Protein AF-A0A804NLR8-F1 (afdb_monomer_lite)

InterPro domains:
  IPR001932 PPM-type phosphatase-like domain [PF00481] (36-68)
  IPR036457 PPM-type phosphatase-like domain superfamily [G3DSA:3.60.40.10] (13-79)
  IPR036457 PPM-type phosphatase-like domain superfamily [SSF81606] (35-69)

Organism: Zea mays (NCBI:txid4577)

pLDDT: mean 75.74, std 12.06, range [46.5, 94.38]

Structure (mmCIF, N/CA/C/O backbone):
data_AF-A0A804NLR8-F1
#
_entry.id   AF-A0A804NLR8-F1
#
loop_
_atom_site.group_PDB
_atom_site.id
_atom_site.type_symbol
_atom_site.label_atom_id
_atom_site.label_alt_id
_atom_site.label_comp_id
_atom_site.label_asym_id
_atom_site.label_entity_id
_atom_site.label_seq_id
_atom_site.pdbx_PDB_ins_code
_atom_site.Cartn_x
_atom_site.Cartn_y
_atom_site.Cartn_z
_atom_site.occupancy
_atom_site.B_iso_or_equiv
_atom_site.auth_seq_id
_atom_site.auth_comp_id
_atom_site.auth_asym_id
_atom_site.auth_atom_id
_atom_site.pdbx_PDB_model_num
ATOM 1 N N . MET A 1 1 ? 84.000 -3.258 -75.424 1.00 46.50 1 MET A N 1
ATOM 2 C CA . MET A 1 1 ? 83.724 -4.455 -74.606 1.00 46.50 1 MET A CA 1
ATOM 3 C C . MET A 1 1 ? 83.886 -4.080 -73.144 1.00 46.50 1 MET A C 1
ATOM 5 O O . MET A 1 1 ? 85.016 -3.959 -72.707 1.00 46.50 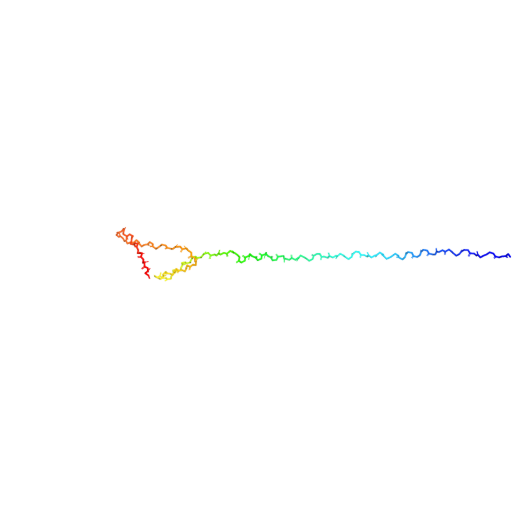1 MET A O 1
ATOM 9 N N . THR A 1 2 ? 82.783 -3.858 -72.431 1.00 63.16 2 THR A N 1
ATOM 10 C CA . THR A 1 2 ? 82.693 -3.849 -70.958 1.00 63.16 2 THR A CA 1
ATOM 11 C C . THR A 1 2 ? 81.200 -3.880 -70.622 1.00 63.16 2 THR A C 1
ATOM 13 O O . THR A 1 2 ? 80.467 -2.948 -70.936 1.00 63.16 2 THR A O 1
ATOM 16 N N . THR A 1 3 ? 80.716 -4.999 -70.090 1.00 64.62 3 THR A N 1
ATOM 17 C CA . THR A 1 3 ? 79.310 -5.204 -69.701 1.00 64.62 3 THR A CA 1
ATOM 18 C C . THR A 1 3 ? 79.078 -4.711 -68.268 1.00 64.62 3 THR A C 1
ATOM 20 O O . THR A 1 3 ? 79.925 -4.989 -67.415 1.00 64.62 3 THR A O 1
ATOM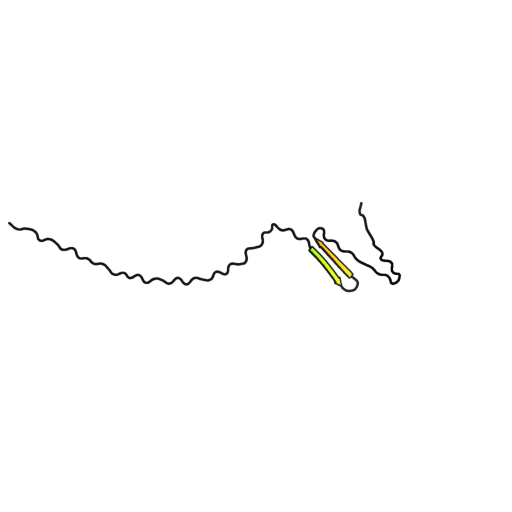 23 N N . PRO A 1 4 ? 77.964 -4.024 -67.952 1.00 71.69 4 PRO A N 1
ATOM 24 C CA . PRO A 1 4 ? 77.664 -3.614 -66.583 1.00 71.69 4 PRO A CA 1
ATOM 25 C C . PRO A 1 4 ? 77.140 -4.792 -65.741 1.00 71.69 4 PRO A C 1
ATOM 27 O O . PRO A 1 4 ? 76.365 -5.622 -66.211 1.00 71.69 4 PRO A O 1
ATOM 30 N N . SER A 1 5 ? 77.601 -4.849 -64.490 1.00 68.19 5 SER A N 1
ATOM 31 C CA . SER A 1 5 ? 77.257 -5.843 -63.464 1.00 68.19 5 SER A CA 1
ATOM 32 C C . SER A 1 5 ? 75.817 -5.659 -62.946 1.00 68.19 5 SER A C 1
ATOM 34 O O . SER A 1 5 ? 75.426 -4.515 -62.693 1.00 68.19 5 SER A O 1
ATOM 36 N N . PRO A 1 6 ? 75.017 -6.727 -62.752 1.00 68.00 6 PRO A N 1
ATOM 37 C CA . PRO A 1 6 ? 73.664 -6.604 -62.216 1.00 68.00 6 PRO A CA 1
ATOM 38 C C . PRO A 1 6 ? 73.678 -6.398 -60.691 1.00 68.00 6 PRO A C 1
ATOM 40 O O . PRO A 1 6 ? 74.217 -7.206 -59.936 1.00 68.00 6 PRO A O 1
ATOM 43 N N . ALA A 1 7 ? 73.054 -5.311 -60.231 1.00 72.94 7 ALA A N 1
ATOM 44 C CA . ALA A 1 7 ? 72.849 -5.025 -58.814 1.00 72.94 7 ALA A CA 1
ATOM 45 C C . ALA A 1 7 ? 71.774 -5.954 -58.217 1.00 72.94 7 ALA A C 1
ATOM 47 O O . ALA A 1 7 ? 70.632 -5.980 -58.675 1.00 72.94 7 ALA A O 1
ATOM 48 N N . VAL A 1 8 ? 72.147 -6.713 -57.184 1.00 74.75 8 VAL A N 1
ATOM 49 C CA . VAL A 1 8 ? 71.268 -7.627 -56.437 1.00 74.75 8 VAL A CA 1
ATOM 50 C C . VAL A 1 8 ? 70.360 -6.818 -55.489 1.00 74.75 8 VAL A C 1
ATOM 52 O O . VAL A 1 8 ? 70.885 -6.020 -54.708 1.00 74.75 8 VAL A O 1
ATOM 55 N N . PRO A 1 9 ? 69.022 -6.995 -55.496 1.00 70.88 9 PRO A N 1
ATOM 56 C CA . PRO A 1 9 ? 68.132 -6.287 -54.575 1.00 70.88 9 PRO A CA 1
ATOM 57 C C . PRO A 1 9 ? 68.205 -6.892 -53.165 1.00 70.88 9 PRO A C 1
ATOM 59 O O . PRO A 1 9 ? 68.034 -8.096 -52.995 1.00 70.88 9 PRO A O 1
ATOM 62 N N . ASN A 1 10 ? 68.423 -6.053 -52.148 1.00 65.69 10 ASN A N 1
ATOM 63 C CA . ASN A 1 10 ? 68.428 -6.440 -50.733 1.00 65.69 10 ASN A CA 1
ATOM 64 C C . ASN A 1 10 ? 66.991 -6.567 -50.184 1.00 65.69 10 ASN A C 1
ATOM 66 O O . ASN A 1 10 ? 66.302 -5.546 -50.095 1.00 65.69 10 ASN A O 1
ATOM 70 N N . PRO A 1 11 ? 66.534 -7.747 -49.724 1.00 61.03 11 PRO A N 1
ATOM 71 C CA . PRO A 1 11 ? 65.262 -7.872 -49.025 1.00 61.03 11 PRO A CA 1
ATOM 72 C C . PRO A 1 11 ? 65.447 -7.532 -47.538 1.00 61.03 11 PRO A C 1
ATOM 74 O O . PRO A 1 11 ? 65.744 -8.396 -46.716 1.00 61.03 11 PRO A O 1
ATOM 77 N N . ARG A 1 12 ? 65.272 -6.258 -47.166 1.00 58.56 12 ARG A N 1
ATOM 78 C CA . ARG A 1 12 ? 65.109 -5.867 -45.755 1.00 58.56 12 ARG A CA 1
ATOM 79 C C . ARG A 1 12 ? 63.627 -5.935 -45.391 1.00 58.56 12 ARG A C 1
ATOM 81 O O . ARG A 1 12 ? 62.908 -4.946 -45.472 1.00 58.56 12 ARG A O 1
ATOM 88 N N . LEU A 1 13 ? 63.161 -7.134 -45.045 1.00 64.38 13 LEU A N 1
ATOM 89 C CA . LEU A 1 13 ? 61.883 -7.319 -44.359 1.00 64.38 13 LEU A CA 1
ATOM 90 C C . LEU A 1 13 ? 62.094 -6.977 -42.880 1.00 64.38 13 LEU A C 1
ATOM 92 O O . LEU A 1 13 ? 62.471 -7.830 -42.080 1.00 64.38 13 LEU A O 1
ATOM 96 N N . ASP A 1 14 ? 61.888 -5.704 -42.538 1.00 58.22 14 ASP A N 1
ATOM 97 C CA . ASP A 1 14 ? 61.855 -5.231 -41.156 1.00 58.22 14 ASP A CA 1
ATOM 98 C C . ASP A 1 14 ? 60.718 -5.938 -40.405 1.00 58.22 14 ASP A C 1
ATOM 100 O O . ASP A 1 14 ? 59.531 -5.644 -40.571 1.00 58.22 14 ASP A O 1
ATOM 104 N N . ALA A 1 15 ? 61.098 -6.910 -39.578 1.00 56.34 15 ALA A N 1
ATOM 105 C CA . ALA A 1 15 ? 60.224 -7.697 -38.725 1.00 56.34 15 ALA A CA 1
ATOM 106 C C . ALA A 1 15 ? 59.588 -6.824 -37.626 1.00 56.34 15 ALA A C 1
ATOM 108 O O . ALA A 1 15 ? 59.992 -6.845 -36.464 1.00 56.34 15 ALA A O 1
ATOM 109 N N . ARG A 1 16 ? 58.556 -6.047 -37.968 1.00 61.78 16 ARG A N 1
ATOM 110 C CA . ARG A 1 16 ? 57.674 -5.407 -36.982 1.00 61.78 16 ARG A CA 1
ATOM 111 C C . ARG A 1 16 ? 56.595 -6.391 -36.540 1.00 61.78 16 ARG A C 1
ATOM 113 O O . ARG A 1 16 ? 55.446 -6.317 -36.970 1.00 61.78 16 ARG A O 1
ATOM 120 N N . ALA A 1 17 ? 56.965 -7.298 -35.639 1.00 61.25 17 ALA A N 1
ATOM 121 C CA . ALA A 1 17 ? 56.003 -8.046 -34.838 1.00 61.25 17 ALA A CA 1
ATOM 122 C C . ALA A 1 17 ? 55.277 -7.069 -33.893 1.00 61.25 17 ALA A C 1
ATOM 124 O O . ALA A 1 17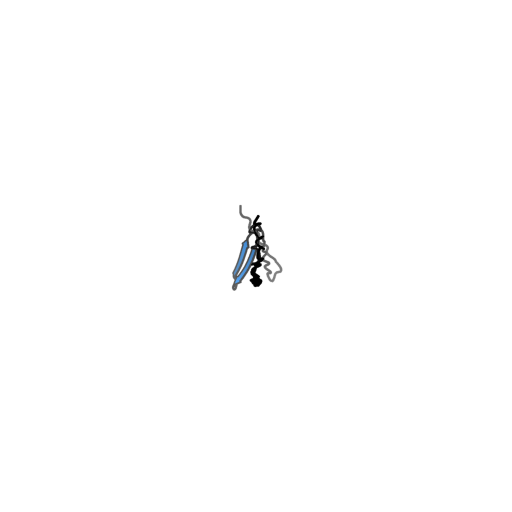 ? 55.731 -6.774 -32.788 1.00 61.25 17 ALA A O 1
ATOM 125 N N . ARG A 1 18 ? 54.159 -6.499 -34.355 1.00 65.19 18 ARG A N 1
ATOM 126 C CA . ARG A 1 18 ? 53.257 -5.699 -33.521 1.00 65.19 18 ARG A CA 1
ATOM 127 C C . ARG A 1 18 ? 52.572 -6.639 -32.531 1.00 65.19 18 ARG A C 1
ATOM 129 O O . ARG A 1 18 ? 51.713 -7.423 -32.923 1.00 65.19 18 ARG A O 1
ATOM 136 N N . ALA A 1 19 ? 52.955 -6.552 -31.259 1.00 68.62 19 ALA A N 1
ATOM 137 C CA . ALA A 1 19 ? 52.287 -7.268 -30.180 1.00 68.62 19 ALA A CA 1
ATOM 138 C C . ALA A 1 19 ? 50.776 -6.941 -30.171 1.00 68.62 19 ALA A C 1
ATOM 140 O O . ALA A 1 19 ? 50.407 -5.769 -30.332 1.00 68.62 19 ALA A O 1
ATOM 141 N N . PRO A 1 20 ? 49.887 -7.933 -29.991 1.00 67.25 20 PRO A N 1
ATOM 142 C CA . PRO A 1 20 ? 48.464 -7.669 -29.851 1.00 67.25 20 PRO A CA 1
ATOM 143 C C . PRO A 1 20 ? 48.219 -6.954 -28.517 1.00 67.25 20 PRO A C 1
ATOM 145 O O . PRO A 1 20 ? 48.466 -7.498 -27.444 1.00 67.25 20 PRO A O 1
ATOM 148 N N . SER A 1 21 ? 47.732 -5.714 -28.578 1.00 65.38 21 SER A N 1
ATOM 149 C CA . SER A 1 21 ? 47.230 -5.013 -27.396 1.00 65.38 21 SER A CA 1
ATOM 150 C C . SER A 1 21 ? 45.923 -5.681 -26.967 1.00 65.38 21 SER A C 1
ATOM 152 O O . SER A 1 21 ? 44.897 -5.548 -27.636 1.00 65.38 21 SER A O 1
ATOM 154 N N . ALA A 1 22 ? 45.971 -6.453 -25.881 1.00 63.94 22 ALA A N 1
ATOM 155 C CA . ALA A 1 22 ? 44.793 -7.063 -25.282 1.00 63.94 22 ALA A CA 1
ATOM 156 C C . ALA A 1 22 ? 43.863 -5.956 -24.757 1.00 63.94 22 ALA A C 1
ATOM 158 O O . ALA A 1 22 ? 44.110 -5.343 -23.721 1.00 63.94 22 ALA A O 1
ATOM 159 N N . THR A 1 23 ? 42.789 -5.677 -25.497 1.00 77.25 23 THR A N 1
ATOM 160 C CA . THR A 1 23 ? 41.729 -4.771 -25.045 1.00 77.25 23 THR A CA 1
ATOM 161 C C . THR A 1 23 ? 40.911 -5.492 -23.982 1.00 77.25 23 THR A C 1
ATOM 163 O O . THR A 1 23 ? 40.157 -6.410 -24.296 1.00 77.25 23 THR A O 1
ATOM 166 N N . VAL A 1 24 ? 41.071 -5.102 -22.716 1.00 76.75 24 VAL A N 1
ATOM 167 C CA . VAL A 1 24 ? 40.254 -5.629 -21.615 1.00 76.75 24 VAL A CA 1
ATOM 168 C C . VAL A 1 24 ? 38.814 -5.132 -21.806 1.00 76.75 24 VAL A C 1
ATOM 170 O O . VAL A 1 24 ? 38.591 -3.917 -21.781 1.00 76.75 24 VAL A O 1
ATOM 173 N N . PRO A 1 25 ? 37.814 -6.014 -21.995 1.00 72.94 25 PRO A N 1
ATOM 174 C CA . PRO A 1 25 ? 36.437 -5.574 -22.142 1.00 72.94 25 PRO A CA 1
ATOM 175 C C . PRO A 1 25 ? 35.945 -4.999 -20.811 1.00 72.94 25 PRO A C 1
ATOM 177 O O . PRO A 1 25 ? 35.803 -5.707 -19.812 1.00 72.94 25 PRO A O 1
ATOM 180 N N . ARG A 1 26 ? 35.661 -3.693 -20.787 1.00 77.44 26 ARG A N 1
ATOM 181 C CA . ARG A 1 26 ? 34.964 -3.072 -19.658 1.00 77.44 26 ARG A CA 1
ATOM 182 C C . ARG A 1 26 ? 33.529 -3.589 -19.665 1.00 77.44 26 ARG A C 1
ATOM 184 O O . ARG A 1 26 ? 32.784 -3.334 -20.611 1.00 77.44 26 ARG A O 1
ATOM 191 N N . ARG A 1 27 ? 33.132 -4.309 -18.613 1.00 78.50 27 ARG A N 1
ATOM 192 C CA . ARG A 1 27 ? 31.725 -4.656 -18.380 1.00 78.50 27 ARG A CA 1
ATOM 193 C C . ARG A 1 27 ? 30.933 -3.359 -18.252 1.00 78.50 27 ARG A C 1
ATOM 195 O O . ARG A 1 27 ? 31.066 -2.636 -17.270 1.00 78.50 27 ARG A O 1
ATOM 202 N N . THR A 1 28 ? 30.134 -3.052 -19.263 1.00 75.94 28 THR A N 1
ATOM 203 C CA . THR A 1 28 ? 29.133 -1.993 -19.190 1.00 75.94 28 THR A CA 1
ATOM 204 C C . THR A 1 28 ? 27.908 -2.581 -18.509 1.00 75.94 28 THR A C 1
ATOM 206 O O . THR A 1 28 ? 27.259 -3.477 -19.047 1.00 75.94 28 THR A O 1
ATOM 209 N N . PHE A 1 29 ? 27.608 -2.103 -17.301 1.00 75.19 29 PHE A N 1
ATOM 210 C CA . PHE A 1 29 ? 26.318 -2.362 -16.675 1.00 75.19 29 PHE A CA 1
ATOM 211 C C . PHE A 1 29 ? 25.265 -1.702 -17.564 1.00 75.19 29 PHE A C 1
ATOM 213 O O . PHE A 1 29 ? 25.252 -0.480 -17.708 1.00 75.19 29 PHE A O 1
ATOM 220 N N . ARG A 1 30 ? 24.434 -2.502 -18.233 1.00 77.94 30 ARG A N 1
ATOM 221 C CA . ARG A 1 30 ? 23.292 -1.970 -18.973 1.00 77.94 30 ARG A CA 1
ATOM 222 C C . ARG A 1 30 ? 22.206 -1.697 -17.935 1.00 77.94 30 ARG A C 1
ATOM 224 O O . ARG A 1 30 ? 21.735 -2.662 -17.332 1.00 77.94 30 ARG A O 1
ATOM 231 N N . PRO A 1 31 ? 21.843 -0.432 -17.662 1.00 75.06 31 PRO A N 1
ATOM 232 C CA . PRO A 1 31 ? 20.685 -0.173 -16.827 1.00 75.06 31 PRO A CA 1
ATOM 233 C C . PRO A 1 31 ? 19.469 -0.816 -17.493 1.00 75.06 31 PRO A C 1
ATOM 235 O O . PRO A 1 31 ? 19.362 -0.829 -18.723 1.00 75.06 31 PRO A O 1
ATOM 238 N N . PHE A 1 32 ? 18.588 -1.384 -16.672 1.00 78.94 32 PHE A N 1
ATOM 239 C CA . PHE A 1 32 ? 17.318 -1.935 -17.127 1.00 78.94 32 PHE A CA 1
ATOM 240 C C . PHE A 1 32 ? 16.633 -0.892 -18.019 1.00 78.94 32 PHE A C 1
ATOM 242 O O . PHE A 1 32 ? 16.545 0.280 -17.640 1.00 78.94 32 PHE A O 1
ATOM 249 N N . ALA A 1 33 ? 16.237 -1.289 -19.231 1.00 76.38 33 ALA A N 1
ATOM 250 C CA . ALA A 1 33 ? 15.567 -0.385 -20.157 1.00 76.38 33 ALA A CA 1
ATOM 251 C C . ALA A 1 33 ? 14.376 0.255 -19.434 1.00 76.38 33 ALA A C 1
ATOM 253 O O . ALA A 1 33 ? 13.598 -0.447 -18.785 1.00 76.38 33 ALA A O 1
ATOM 254 N N . ARG A 1 34 ? 14.270 1.590 -19.485 1.00 73.19 34 ARG A N 1
ATOM 255 C CA . ARG A 1 34 ? 13.175 2.299 -18.815 1.00 73.19 34 ARG A CA 1
ATOM 256 C C . ARG A 1 34 ? 11.849 1.742 -19.345 1.00 73.19 34 ARG A C 1
ATOM 258 O O . ARG A 1 34 ? 11.681 1.727 -20.567 1.00 73.19 34 ARG A O 1
ATOM 265 N N . PRO A 1 35 ? 10.929 1.293 -18.475 1.00 72.62 35 PRO A N 1
ATOM 266 C CA . PRO A 1 35 ? 9.601 0.913 -18.925 1.00 72.62 35 PRO A CA 1
ATOM 267 C C . PRO A 1 35 ? 8.978 2.097 -19.675 1.00 72.62 35 PRO A C 1
ATOM 269 O O . PRO A 1 35 ? 9.103 3.249 -19.254 1.00 72.62 35 PRO A O 1
ATOM 272 N N . SER A 1 36 ? 8.386 1.810 -20.834 1.00 68.69 36 SER A N 1
ATOM 273 C CA . SER A 1 36 ? 7.727 2.807 -21.679 1.00 68.69 36 SER A CA 1
ATOM 274 C C . SER A 1 36 ? 6.624 3.521 -20.894 1.00 68.69 36 SER A C 1
ATOM 276 O O . SER A 1 36 ? 5.844 2.873 -20.200 1.00 68.69 36 SER A O 1
ATOM 278 N N . ALA A 1 37 ? 6.510 4.843 -21.045 1.00 72.75 37 ALA A N 1
ATOM 279 C CA . ALA A 1 37 ? 5.496 5.678 -20.385 1.00 72.75 37 ALA A CA 1
ATOM 280 C C . ALA A 1 37 ? 4.070 5.501 -20.958 1.00 72.75 37 ALA A C 1
ATOM 282 O O . ALA A 1 37 ? 3.213 6.361 -20.790 1.00 72.75 37 ALA A O 1
ATOM 283 N N . THR A 1 38 ? 3.818 4.409 -21.679 1.00 72.12 38 THR A N 1
ATOM 284 C CA . THR A 1 38 ? 2.573 4.161 -22.419 1.00 72.12 38 THR A CA 1
ATOM 285 C C . THR A 1 38 ? 1.560 3.320 -21.644 1.00 72.12 38 THR A C 1
ATOM 287 O O . THR A 1 38 ? 0.479 3.060 -22.160 1.00 72.12 38 THR A O 1
ATOM 290 N N . SER A 1 39 ? 1.880 2.873 -20.427 1.00 78.19 39 SER A N 1
ATOM 291 C CA . SER A 1 39 ? 0.919 2.193 -19.553 1.00 78.19 39 SER A CA 1
ATOM 292 C C . SER A 1 39 ? 0.242 3.190 -18.611 1.00 78.19 39 SER A C 1
ATOM 294 O O . SER A 1 39 ? 0.925 3.880 -17.854 1.00 78.19 39 SER A O 1
ATOM 296 N N . GLY A 1 40 ? -1.091 3.230 -18.616 1.00 81.44 40 GLY A N 1
ATOM 297 C CA . GLY A 1 40 ? -1.866 3.854 -17.543 1.00 81.44 40 GLY A CA 1
ATOM 298 C C . GLY A 1 40 ? -1.851 2.987 -16.281 1.00 81.44 40 GLY A C 1
ATOM 299 O O . GLY A 1 40 ? -1.686 1.771 -16.365 1.00 81.44 40 GLY A O 1
ATOM 300 N N . CYS A 1 41 ? -2.015 3.602 -15.111 1.00 83.94 41 CYS A N 1
ATOM 301 C CA . CYS A 1 41 ? -2.125 2.896 -13.837 1.00 83.94 41 CYS A CA 1
ATOM 302 C C . CYS A 1 41 ? -3.347 3.418 -13.078 1.00 83.94 41 CYS A C 1
ATOM 304 O O . CYS A 1 41 ? -3.504 4.629 -12.925 1.00 83.94 41 CYS A O 1
ATOM 306 N N . SER A 1 42 ? -4.196 2.506 -12.607 1.00 88.12 42 SER A N 1
ATOM 307 C CA . SER A 1 42 ? -5.196 2.804 -11.584 1.00 88.12 42 SER A CA 1
ATOM 308 C C . SER A 1 42 ? -4.622 2.432 -10.222 1.00 88.12 42 SER A C 1
ATOM 310 O O . SER A 1 42 ? -3.949 1.411 -10.089 1.00 88.12 42 SER A O 1
ATOM 312 N N . ALA A 1 43 ? -4.869 3.257 -9.211 1.00 90.94 43 ALA A N 1
ATOM 313 C CA . ALA A 1 43 ? -4.364 3.045 -7.862 1.00 90.94 43 ALA A CA 1
ATOM 314 C C . ALA A 1 43 ? -5.465 3.327 -6.842 1.00 90.94 43 ALA A C 1
ATOM 316 O O . ALA A 1 43 ? -6.241 4.264 -7.000 1.00 90.94 43 ALA A O 1
ATOM 317 N N . LEU A 1 44 ? -5.507 2.536 -5.775 1.00 93.56 44 LEU A N 1
ATOM 318 C CA . LEU A 1 44 ? -6.378 2.772 -4.633 1.00 93.56 44 LEU A CA 1
ATOM 319 C C . LEU A 1 44 ? -5.568 2.571 -3.356 1.00 93.56 44 LEU A C 1
ATOM 321 O O . LEU A 1 44 ? -4.855 1.578 -3.220 1.00 93.56 44 LEU A O 1
ATOM 325 N N . SER A 1 45 ? -5.662 3.524 -2.436 1.00 93.88 45 SER A N 1
ATOM 326 C CA . SER A 1 45 ? -4.998 3.482 -1.138 1.00 93.88 45 SER A CA 1
ATOM 327 C C . SER A 1 45 ? -5.998 3.772 -0.034 1.00 93.88 45 SER A C 1
ATOM 329 O O . SER A 1 45 ? -6.871 4.628 -0.177 1.00 93.88 45 SER A O 1
ATOM 331 N N . ILE A 1 46 ? -5.853 3.050 1.069 1.00 93.56 46 ILE A N 1
ATOM 332 C CA . ILE A 1 46 ? -6.660 3.203 2.270 1.00 93.56 46 ILE A CA 1
ATOM 333 C C . ILE A 1 46 ? -5.695 3.419 3.429 1.00 93.56 46 ILE A C 1
ATOM 335 O O . ILE A 1 46 ? -4.840 2.575 3.696 1.00 93.56 46 ILE A O 1
ATOM 339 N N . VAL A 1 47 ? -5.846 4.538 4.129 1.00 93.38 47 VAL A N 1
ATOM 340 C CA . VAL A 1 47 ? -5.064 4.870 5.322 1.00 93.38 47 VAL A CA 1
ATOM 341 C C . VAL A 1 47 ? -6.022 5.034 6.492 1.00 93.38 47 VAL A C 1
ATOM 343 O O . VAL A 1 47 ? -6.957 5.826 6.419 1.00 93.38 47 VAL A O 1
ATOM 346 N N . LYS A 1 48 ? -5.793 4.294 7.581 1.00 93.88 48 LYS A N 1
ATOM 347 C CA . LYS A 1 48 ? -6.561 4.415 8.827 1.00 93.88 48 LYS A CA 1
ATOM 348 C C . LYS A 1 48 ? -5.690 5.032 9.916 1.00 93.88 48 LYS A C 1
ATOM 350 O O . LYS A 1 48 ? -4.621 4.505 10.217 1.00 93.88 48 LYS A O 1
ATOM 355 N N . GLN A 1 49 ? -6.167 6.110 10.528 1.00 94.38 49 GLN A N 1
ATOM 356 C CA . GLN A 1 49 ? -5.534 6.766 11.668 1.00 94.38 49 GLN A CA 1
ATOM 357 C C . GLN A 1 49 ? -6.586 7.035 12.750 1.00 94.38 49 GLN A C 1
ATOM 359 O O . GLN A 1 49 ? -7.425 7.919 12.610 1.00 94.38 49 GLN A O 1
ATOM 364 N N . GLY A 1 50 ? -6.548 6.251 13.832 1.00 92.31 50 GLY A N 1
ATOM 365 C CA . GLY A 1 50 ? -7.589 6.283 14.865 1.00 92.31 50 GLY A CA 1
ATOM 366 C C . GLY A 1 50 ? -8.955 5.913 14.282 1.00 92.31 50 GLY A C 1
ATOM 367 O O . GLY A 1 50 ? -9.087 4.854 13.653 1.00 92.31 50 GLY A O 1
ATOM 368 N N . ASP A 1 51 ? -9.920 6.812 14.462 1.00 91.06 51 ASP A N 1
ATOM 369 C CA . ASP A 1 51 ? -11.291 6.711 13.940 1.00 91.06 51 ASP A CA 1
ATOM 370 C C . ASP A 1 51 ? -11.441 7.296 12.525 1.00 91.06 51 ASP A C 1
ATOM 372 O O . ASP A 1 51 ? -12.500 7.185 11.911 1.00 91.06 51 ASP A O 1
ATOM 376 N N . LEU A 1 52 ? -10.378 7.897 11.975 1.00 88.06 52 LEU A N 1
ATOM 377 C CA . LEU A 1 52 ? -10.367 8.430 10.617 1.00 88.06 52 LEU A CA 1
ATOM 378 C C . LEU A 1 52 ? -9.882 7.371 9.621 1.00 88.06 52 LEU A C 1
ATOM 380 O O . LEU A 1 52 ? -8.809 6.785 9.778 1.00 88.06 52 LEU A O 1
ATOM 384 N N . MET A 1 53 ? -10.647 7.179 8.550 1.00 91.69 53 MET A N 1
ATOM 385 C CA . MET A 1 53 ? -10.268 6.371 7.393 1.00 91.69 53 MET A CA 1
ATOM 386 C C . MET A 1 53 ? -10.257 7.262 6.149 1.00 91.69 53 MET A C 1
ATOM 388 O O . MET A 1 53 ? -11.263 7.880 5.810 1.00 91.69 53 MET A O 1
ATOM 392 N N . VAL A 1 54 ? -9.110 7.338 5.477 1.00 89.56 54 VAL A N 1
ATOM 393 C CA . VAL A 1 54 ? -8.904 8.109 4.247 1.00 89.56 54 VAL A CA 1
ATOM 394 C C . VAL A 1 54 ? -8.764 7.141 3.083 1.00 89.56 54 VAL A C 1
ATOM 396 O O . VAL A 1 54 ? -7.954 6.216 3.136 1.00 89.56 54 VAL A O 1
ATOM 399 N N . VAL A 1 55 ? -9.530 7.376 2.021 1.00 92.38 55 VAL A N 1
ATOM 400 C CA . VAL A 1 55 ? -9.441 6.622 0.769 1.00 92.38 55 VAL A CA 1
ATOM 401 C C . VAL A 1 55 ? -8.946 7.555 -0.331 1.00 92.38 55 VAL A C 1
ATOM 403 O O . VAL A 1 55 ? -9.562 8.585 -0.593 1.00 92.38 55 VAL A O 1
ATOM 406 N N . ALA A 1 56 ? -7.850 7.185 -0.989 1.00 92.81 56 ALA A N 1
ATOM 407 C CA . ALA A 1 56 ? -7.336 7.861 -2.175 1.00 92.81 56 ALA A CA 1
ATOM 408 C C . ALA A 1 56 ? -7.513 6.948 -3.395 1.00 92.81 56 ALA A C 1
ATOM 410 O O . ALA A 1 56 ? -7.020 5.821 -3.393 1.00 92.81 56 ALA A O 1
ATOM 411 N N . ASN A 1 57 ? -8.213 7.427 -4.425 1.00 91.88 57 ASN A N 1
ATOM 412 C CA . ASN A 1 57 ? -8.485 6.683 -5.656 1.00 91.88 57 ASN A CA 1
ATOM 413 C C . ASN A 1 57 ? -7.935 7.421 -6.888 1.00 91.88 57 ASN A C 1
ATOM 415 O O . ASN A 1 57 ? -8.098 8.633 -7.020 1.00 91.88 57 ASN A O 1
ATOM 419 N N . VAL A 1 58 ? -7.327 6.663 -7.798 1.00 89.62 58 VAL A N 1
ATOM 420 C CA .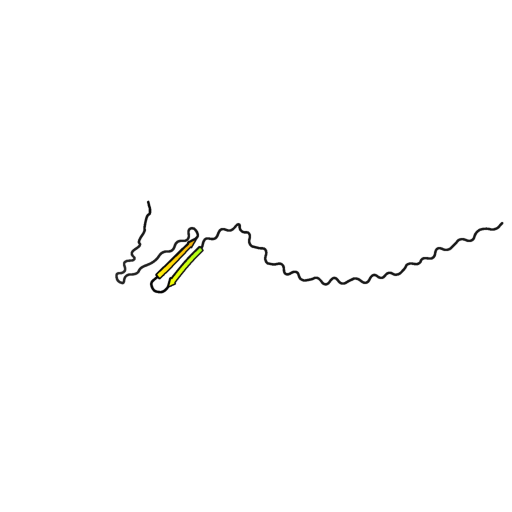 VAL A 1 58 ? -6.886 7.071 -9.133 1.00 89.62 58 VAL A CA 1
ATOM 421 C C . VAL A 1 58 ? -7.446 6.063 -10.140 1.00 89.62 58 VAL A C 1
ATOM 423 O O . VAL A 1 58 ? -7.073 4.889 -10.127 1.00 89.62 58 VAL A O 1
ATOM 426 N N . GLY A 1 59 ? -8.323 6.522 -11.034 1.00 90.56 59 GLY A N 1
ATOM 427 C CA . GLY A 1 59 ? -9.027 5.687 -12.014 1.00 90.56 59 GLY A CA 1
ATOM 428 C C . GLY A 1 59 ? -10.356 5.138 -11.490 1.00 90.56 59 GLY A C 1
ATOM 429 O O . GLY A 1 59 ? -10.981 5.722 -10.607 1.00 90.56 59 GLY A O 1
ATOM 430 N N . ASP A 1 60 ? -10.783 3.999 -12.029 1.00 91.31 60 ASP A N 1
ATOM 431 C CA . ASP A 1 60 ? -12.129 3.449 -11.803 1.00 91.31 60 ASP A CA 1
ATOM 432 C C . ASP A 1 60 ? -12.211 2.466 -10.622 1.00 91.31 60 ASP A C 1
ATOM 434 O O . ASP A 1 60 ? -13.179 1.709 -10.490 1.00 91.31 60 ASP A O 1
ATOM 438 N N . SER A 1 61 ? -11.187 2.446 -9.762 1.00 88.69 61 SER A N 1
ATOM 439 C CA . SER A 1 61 ? -11.153 1.559 -8.598 1.00 88.69 61 SER A CA 1
ATOM 440 C C . SER A 1 61 ? -12.268 1.925 -7.614 1.00 88.69 61 SER A C 1
ATOM 442 O O . SER A 1 61 ? -12.607 3.095 -7.435 1.00 88.69 61 SER A O 1
ATOM 444 N N . ARG A 1 62 ? -12.849 0.923 -6.950 1.00 90.69 62 ARG A N 1
ATOM 445 C CA . ARG A 1 62 ? -13.963 1.105 -6.008 1.00 90.69 62 ARG A CA 1
ATOM 446 C C . ARG A 1 62 ? -13.580 0.588 -4.629 1.00 90.69 62 ARG A C 1
ATOM 448 O O . ARG A 1 62 ? -12.890 -0.420 -4.513 1.00 90.69 62 ARG A O 1
ATOM 455 N N . VAL A 1 63 ? -14.068 1.263 -3.594 1.00 89.19 63 VAL A N 1
ATOM 456 C CA . VAL A 1 63 ? -14.004 0.811 -2.201 1.00 89.19 63 VAL A CA 1
ATOM 457 C C . VAL A 1 63 ? -15.428 0.648 -1.684 1.00 89.19 63 VAL A C 1
ATOM 459 O O . VAL A 1 63 ? -16.306 1.437 -2.030 1.00 89.19 63 VAL A O 1
ATOM 462 N N . VAL A 1 64 ? -15.660 -0.370 -0.863 1.00 87.94 64 VAL A N 1
ATOM 463 C CA . VAL A 1 64 ? -16.936 -0.576 -0.175 1.00 8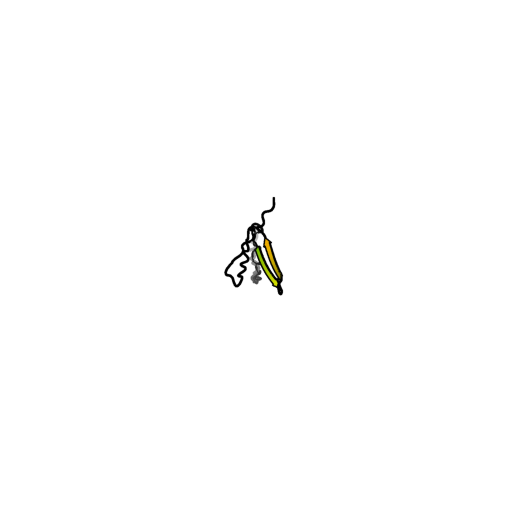7.94 64 VAL A CA 1
ATOM 464 C C . VAL A 1 64 ? -16.648 -0.633 1.317 1.00 87.94 64 VAL A C 1
ATOM 466 O O . VAL A 1 64 ? -15.779 -1.390 1.748 1.00 87.94 64 VAL A O 1
ATOM 469 N N . LEU A 1 65 ? -17.359 0.185 2.091 1.00 89.19 65 LEU A N 1
ATOM 470 C CA . LEU A 1 65 ? -17.296 0.180 3.547 1.00 89.19 65 LEU A CA 1
ATOM 471 C C . LEU A 1 65 ? -18.485 -0.615 4.087 1.00 89.19 65 LEU A C 1
ATOM 473 O O . LEU A 1 65 ? -19.631 -0.212 3.908 1.00 89.19 65 LEU A O 1
ATOM 477 N N . GLY A 1 66 ? -18.201 -1.744 4.734 1.00 85.81 66 GLY A N 1
ATOM 478 C CA . GLY A 1 66 ? -19.193 -2.490 5.500 1.00 85.81 66 GLY A CA 1
ATOM 479 C C . GLY A 1 66 ? -19.247 -1.961 6.928 1.00 85.81 66 GLY A C 1
ATOM 480 O O . GLY A 1 66 ? -18.227 -1.959 7.614 1.00 85.81 66 GLY A O 1
ATOM 481 N N . ILE A 1 67 ? -20.423 -1.522 7.367 1.00 84.12 67 ILE A N 1
ATOM 482 C CA . ILE A 1 67 ? -20.697 -1.206 8.769 1.00 84.12 67 ILE A CA 1
ATOM 483 C C . ILE A 1 67 ? -21.613 -2.314 9.281 1.00 84.12 67 ILE A C 1
ATOM 485 O O . ILE A 1 67 ? -22.708 -2.489 8.752 1.00 84.12 67 ILE A O 1
ATOM 489 N N . ALA A 1 68 ? -21.143 -3.083 10.259 1.00 80.44 68 ALA A N 1
ATOM 490 C CA . ALA A 1 68 ? -21.990 -3.984 11.024 1.00 80.44 68 ALA A CA 1
ATOM 491 C C . ALA A 1 68 ? -22.380 -3.251 12.307 1.00 80.44 68 ALA A C 1
ATOM 493 O O . ALA A 1 68 ? -21.509 -2.834 13.070 1.00 80.44 68 ALA A O 1
ATOM 494 N N . PHE A 1 69 ? -23.676 -3.056 12.506 1.00 73.56 69 PHE A N 1
ATOM 495 C CA . PHE A 1 69 ? -24.228 -2.743 13.817 1.00 73.56 69 PHE A CA 1
ATOM 496 C C . PHE A 1 69 ? -24.605 -4.071 14.479 1.00 73.56 69 PHE A C 1
ATOM 498 O O . PHE A 1 69 ? -24.937 -5.017 13.765 1.00 73.56 69 PHE A O 1
ATOM 505 N N . ASP A 1 70 ? -24.568 -4.149 15.811 1.00 74.56 70 ASP A N 1
ATOM 506 C CA . ASP A 1 70 ? -24.934 -5.363 16.564 1.00 74.56 70 ASP A CA 1
ATOM 507 C C . ASP A 1 70 ? -26.371 -5.863 16.259 1.00 74.56 70 ASP A C 1
ATOM 509 O O . ASP A 1 70 ? -26.712 -6.993 16.586 1.00 74.56 70 ASP A O 1
ATOM 513 N N . ASP A 1 71 ? -27.179 -5.053 15.560 1.00 66.50 71 ASP A N 1
ATOM 514 C CA . ASP A 1 71 ? -28.518 -5.367 15.046 1.00 66.50 71 ASP A CA 1
ATOM 515 C C . ASP A 1 71 ? -28.539 -5.822 13.562 1.00 66.50 71 ASP A C 1
ATOM 517 O O . ASP A 1 71 ? -29.475 -5.494 12.830 1.00 66.50 71 ASP A O 1
ATOM 521 N N . ASP A 1 72 ? -27.502 -6.521 13.076 1.00 58.62 72 ASP A N 1
ATOM 522 C CA . ASP A 1 72 ? -27.416 -7.197 11.755 1.00 58.62 72 ASP A CA 1
ATOM 523 C C . ASP A 1 72 ? -27.759 -6.350 10.499 1.00 58.62 72 ASP A C 1
ATOM 525 O O . ASP A 1 72 ? -27.866 -6.860 9.378 1.00 58.62 72 ASP A O 1
ATOM 529 N N . ALA A 1 73 ? -27.896 -5.031 10.633 1.00 56.28 73 ALA A N 1
ATOM 530 C CA . ALA A 1 73 ? -28.283 -4.145 9.545 1.00 56.28 73 ALA A CA 1
ATOM 531 C C . ALA A 1 73 ? -27.047 -3.519 8.885 1.00 56.28 73 ALA A C 1
ATOM 533 O O . ALA A 1 73 ? -26.529 -2.495 9.333 1.00 56.28 73 ALA A O 1
ATOM 534 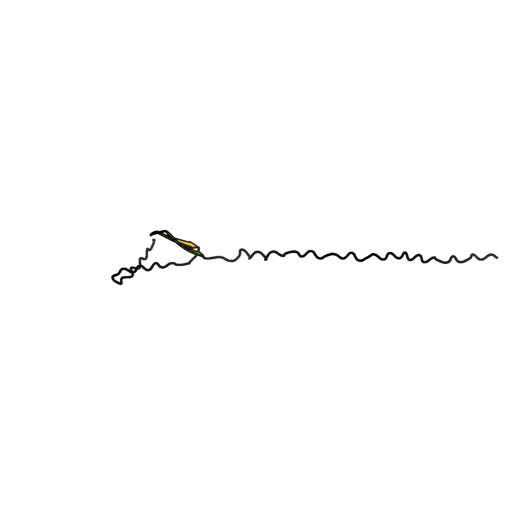N N . ILE A 1 74 ? -26.586 -4.102 7.774 1.00 59.88 74 ILE A N 1
ATOM 535 C CA . ILE A 1 74 ? -25.601 -3.449 6.900 1.00 59.88 74 ILE A CA 1
ATOM 536 C C . ILE A 1 74 ? -26.293 -2.283 6.180 1.00 59.88 74 ILE A C 1
ATOM 538 O O . ILE A 1 74 ? -26.995 -2.471 5.183 1.00 59.88 74 ILE A O 1
ATOM 542 N N . THR A 1 75 ? -26.089 -1.056 6.655 1.00 62.53 75 THR A N 1
ATOM 543 C CA . THR A 1 75 ? -26.583 0.150 5.979 1.00 62.53 75 THR A CA 1
ATOM 544 C C . THR A 1 75 ? -25.666 0.512 4.807 1.00 62.53 75 THR A C 1
ATOM 546 O O . THR A 1 75 ? -24.550 0.990 5.010 1.00 62.53 75 THR A O 1
ATOM 549 N N . SER A 1 76 ? -26.124 0.295 3.571 1.00 61.19 76 SER A N 1
ATOM 550 C CA . SER A 1 76 ? -25.440 0.778 2.361 1.00 61.19 76 SER A CA 1
ATOM 551 C C . SER A 1 76 ? -25.912 2.192 2.016 1.00 61.19 76 SER A C 1
ATOM 553 O O . SER A 1 76 ? -27.054 2.373 1.601 1.00 61.19 76 SER A O 1
ATOM 555 N N . SER A 1 77 ? -25.042 3.194 2.145 1.00 69.50 77 SER A N 1
ATOM 556 C CA . SER A 1 77 ? -25.335 4.565 1.702 1.00 69.50 77 SER A CA 1
ATOM 557 C C . SER A 1 77 ? -24.807 4.789 0.286 1.00 69.50 77 SER A C 1
ATOM 559 O O . SER A 1 77 ? -23.606 4.690 0.045 1.00 69.50 77 SER A O 1
ATOM 561 N N . SER A 1 78 ? -25.699 5.104 -0.654 1.00 69.94 78 SER A N 1
ATOM 562 C CA . SER A 1 78 ? -25.346 5.583 -1.996 1.00 69.94 78 SER A CA 1
ATOM 563 C C . SER A 1 78 ? -25.693 7.066 -2.103 1.00 69.94 78 SER A C 1
ATOM 565 O O . SER A 1 78 ? -26.860 7.429 -1.988 1.00 69.94 78 SER A O 1
ATOM 567 N N . SER A 1 79 ? -24.695 7.919 -2.335 1.00 63.97 79 SER A N 1
ATOM 568 C CA . SER A 1 79 ? -24.917 9.322 -2.703 1.00 63.97 79 SER A CA 1
ATOM 569 C C . SER A 1 79 ? -24.866 9.462 -4.221 1.00 63.97 79 SER A C 1
ATOM 571 O O . SER A 1 79 ? -23.871 9.102 -4.845 1.00 63.97 79 SER A O 1
ATOM 573 N N . SER A 1 80 ? -25.941 9.994 -4.800 1.00 66.38 80 SER A N 1
ATOM 574 C CA . SER A 1 80 ? -26.011 10.444 -6.193 1.00 66.38 80 SER A CA 1
ATOM 575 C C . SER A 1 80 ? -25.788 11.955 -6.230 1.00 66.38 80 SER A C 1
ATOM 577 O O . SER A 1 80 ? -26.396 12.676 -5.442 1.00 66.38 80 SER A O 1
ATOM 579 N N . SER A 1 81 ? -24.960 12.443 -7.151 1.00 63.78 81 SER A N 1
ATOM 580 C CA . SER A 1 81 ? -24.841 13.874 -7.463 1.00 63.78 81 SER A CA 1
ATOM 581 C C . SER A 1 81 ? -25.545 14.151 -8.795 1.00 63.78 81 SER A C 1
ATOM 583 O O . SER A 1 81 ? -25.346 13.395 -9.743 1.00 63.78 81 SER A O 1
ATOM 585 N N . THR A 1 82 ? -26.403 15.177 -8.828 1.00 61.22 82 THR A N 1
ATOM 586 C CA . THR A 1 82 ? -27.074 15.712 -10.033 1.00 61.22 82 THR A CA 1
ATOM 587 C C . THR A 1 82 ? -26.134 16.531 -10.898 1.00 61.22 82 THR A C 1
ATOM 589 O O . THR A 1 82 ? -25.321 17.265 -10.289 1.00 61.22 82 THR A O 1
#

Secondary structure (DSSP, 8-state):
--PPPPPPPP--------------------PPPPPPTT----EEEEEEETTEEEEEEESS---------TTS----------

Sequence (82 aa):
MTTPSPAVPNPRLDARARAPSATVPRRTFRPFARPSATSGCSALSIVKQGDLMVVANVGDSRVVLGIAFDDDAITSSSSSST

Foldseek 3Di:
DDDDDDDDDDPPPPPPPPDDDPDDDDDDDDPDDPPDPPDDDWDWDWDDDPPDIDIDTDPDDDDDDFDDDPVRDGDDDDDDDD

Radius of gyration: 42.85 Å; chains: 1; bounding box: 112×24×91 Å